Protein AF-A0AAW6HV52-F1 (afdb_monomer_lite)

Secondary structure (DSSP, 8-state):
-PPP----TTSS-PPPPPPP--------------------HHHHHHHHHHHHHHHHHHHHHHHHHHHT---SS--HHHHHHHHHHHHHHHHHHHHHHHHHHHHHHT-

Structure (mmCIF, N/CA/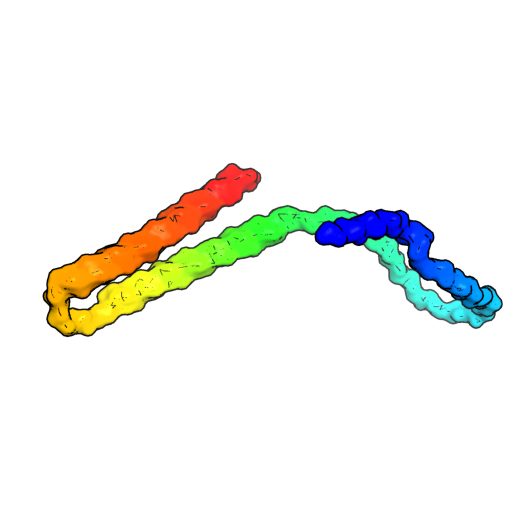C/O backbone):
data_AF-A0AAW6HV52-F1
#
_entry.id   AF-A0AAW6HV52-F1
#
loop_
_atom_site.group_PDB
_atom_site.id
_atom_site.type_symbol
_atom_site.label_atom_id
_atom_site.label_alt_id
_atom_site.label_comp_id
_atom_site.label_asym_id
_atom_site.label_entity_id
_atom_site.label_seq_id
_atom_site.pdbx_PDB_ins_code
_atom_site.Cartn_x
_atom_site.Cartn_y
_atom_site.Cartn_z
_atom_site.occupancy
_atom_site.B_iso_or_equiv
_atom_site.auth_seq_id
_atom_site.auth_comp_id
_atom_site.auth_asym_id
_atom_site.auth_atom_id
_atom_site.pdbx_PDB_model_num
ATOM 1 N N . MET A 1 1 ? -29.893 -37.442 -12.203 1.00 41.59 1 MET A N 1
ATOM 2 C CA . MET A 1 1 ? -30.964 -37.230 -11.202 1.00 41.59 1 MET A CA 1
ATOM 3 C C . MET A 1 1 ? -30.495 -37.832 -9.879 1.00 41.59 1 MET A C 1
ATOM 5 O O . MET A 1 1 ? -30.453 -39.049 -9.768 1.00 41.59 1 MET A O 1
ATOM 9 N N . LEU A 1 2 ? -30.026 -37.015 -8.930 1.00 44.69 2 LEU A N 1
ATOM 10 C CA . LEU A 1 2 ? -29.528 -37.477 -7.624 1.00 44.69 2 LEU A CA 1
ATOM 11 C C . LEU A 1 2 ? -30.683 -37.474 -6.615 1.00 44.69 2 LEU A C 1
ATOM 13 O O . LEU A 1 2 ? -31.327 -36.446 -6.422 1.00 44.69 2 LEU A O 1
ATOM 17 N N . LYS A 1 3 ? -30.972 -38.630 -6.005 1.00 53.34 3 LYS A N 1
ATOM 18 C CA . LYS A 1 3 ? -31.986 -38.757 -4.949 1.00 53.34 3 LYS A CA 1
ATOM 19 C C . LYS A 1 3 ? -31.379 -38.319 -3.616 1.00 53.34 3 LYS A C 1
ATOM 21 O O . LYS A 1 3 ? -30.434 -38.943 -3.143 1.00 53.34 3 LYS A O 1
ATOM 26 N N . PHE A 1 4 ? -31.945 -37.283 -3.006 1.00 54.25 4 PHE A N 1
ATOM 27 C CA . PHE A 1 4 ? -31.648 -36.913 -1.624 1.00 54.25 4 PHE A CA 1
ATOM 28 C C . PHE A 1 4 ? -32.432 -37.825 -0.675 1.00 54.25 4 PHE A C 1
ATOM 30 O O . PHE A 1 4 ? -33.659 -37.873 -0.727 1.00 54.25 4 PHE A O 1
ATOM 37 N N . VAL A 1 5 ? -31.724 -38.551 0.190 1.00 63.50 5 VAL A N 1
ATOM 38 C CA . VAL A 1 5 ? -32.319 -39.280 1.316 1.00 63.50 5 VAL A CA 1
ATOM 39 C C . VAL A 1 5 ? -32.091 -38.438 2.565 1.00 63.50 5 VAL A C 1
ATOM 41 O O . VAL A 1 5 ? -30.960 -38.300 3.023 1.00 63.50 5 VAL A O 1
ATOM 44 N N . ALA A 1 6 ? -33.160 -37.855 3.104 1.00 57.69 6 ALA A N 1
ATOM 45 C CA . ALA A 1 6 ? -33.111 -37.140 4.372 1.00 57.69 6 ALA A CA 1
ATOM 46 C C . ALA A 1 6 ? -33.016 -38.158 5.519 1.00 57.69 6 ALA A C 1
ATOM 48 O O . ALA A 1 6 ? -33.956 -38.918 5.749 1.00 57.69 6 ALA A O 1
ATOM 49 N N . ARG A 1 7 ? -31.888 -38.187 6.236 1.00 57.44 7 ARG A N 1
ATOM 50 C CA . ARG A 1 7 ? -31.766 -38.917 7.505 1.00 57.44 7 ARG A CA 1
ATOM 51 C C . ARG A 1 7 ? -31.925 -37.940 8.661 1.00 57.44 7 ARG A C 1
ATOM 53 O O . ARG A 1 7 ? -31.314 -36.874 8.660 1.00 57.44 7 ARG A O 1
ATOM 60 N N . LYS A 1 8 ? -32.780 -38.294 9.622 1.00 60.50 8 LYS A N 1
ATOM 61 C CA . LYS A 1 8 ? -32.995 -37.500 10.835 1.00 60.50 8 LYS A CA 1
ATOM 62 C C . LYS A 1 8 ? -31.766 -37.634 11.753 1.00 60.50 8 LYS A C 1
ATOM 64 O O . LYS A 1 8 ? -31.197 -38.721 11.814 1.00 60.50 8 LYS A O 1
ATOM 69 N N . PRO A 1 9 ? -31.374 -36.587 12.504 1.00 52.94 9 PRO A N 1
ATOM 70 C CA . PRO A 1 9 ? -30.129 -36.584 13.287 1.00 52.94 9 PRO A CA 1
ATOM 71 C C . PRO A 1 9 ? -30.094 -37.597 14.441 1.00 52.94 9 PRO A C 1
ATOM 73 O O . PRO A 1 9 ? -29.036 -37.841 15.005 1.00 52.94 9 PRO A O 1
ATOM 76 N N . ALA A 1 10 ? -31.245 -38.159 14.820 1.00 57.19 10 ALA A N 1
ATOM 77 C CA . ALA A 1 10 ? -31.403 -38.969 16.027 1.00 57.19 10 ALA A CA 1
ATOM 78 C C . ALA A 1 10 ? -31.243 -40.486 15.803 1.00 57.19 10 ALA A C 1
ATOM 80 O O . ALA A 1 10 ? -31.350 -41.262 16.749 1.00 57.19 10 ALA A O 1
ATOM 81 N N . GLU A 1 11 ? -30.991 -40.933 14.572 1.00 58.09 11 GLU A N 1
ATOM 82 C CA . GLU A 1 11 ? -30.800 -42.352 14.250 1.00 58.09 11 GLU A CA 1
ATOM 83 C C . GLU A 1 11 ? -29.307 -42.679 14.145 1.00 58.09 11 GLU A C 1
ATOM 85 O O . GLU A 1 11 ? -28.761 -42.865 13.058 1.00 58.09 11 GLU A O 1
ATOM 90 N N . GLY A 1 12 ? -28.613 -42.723 15.282 1.00 58.16 12 GLY A N 1
ATOM 91 C CA . GLY A 1 12 ? -27.203 -43.095 15.274 1.00 58.16 12 GLY A CA 1
ATOM 92 C C . GLY A 1 12 ? -26.549 -43.113 16.644 1.00 58.16 12 GLY A C 1
ATOM 93 O O . GLY A 1 12 ? -26.078 -42.088 17.111 1.00 58.16 12 GLY A O 1
ATOM 94 N N . MET A 1 13 ? -26.419 -44.324 17.191 1.00 48.97 13 MET A N 1
ATOM 95 C CA . MET A 1 13 ? -25.552 -44.721 18.313 1.00 48.97 13 MET A CA 1
ATOM 96 C C . MET A 1 13 ? -26.164 -44.621 19.720 1.00 48.97 13 MET A C 1
ATOM 98 O O . MET A 1 13 ? -25.967 -43.679 20.477 1.00 48.97 13 MET A O 1
ATOM 102 N N . SER A 1 14 ? -26.853 -45.704 20.090 1.00 57.72 14 SER A N 1
ATOM 103 C CA . SER A 1 14 ? -27.037 -46.122 21.481 1.00 57.72 14 SER A CA 1
ATOM 104 C C . SER A 1 14 ? -25.677 -46.537 22.059 1.00 57.72 14 SER A C 1
ATOM 106 O O . SER A 1 14 ? -25.053 -47.479 21.567 1.00 57.72 14 SER A O 1
ATOM 108 N N . PHE A 1 15 ? -25.218 -45.847 23.105 1.00 54.88 15 PHE A N 1
ATOM 109 C CA . PHE A 1 15 ? -24.133 -46.342 23.950 1.00 54.88 15 PHE A CA 1
ATOM 110 C C . PHE A 1 15 ? -24.700 -47.359 24.940 1.00 54.88 15 PHE A C 1
ATOM 112 O O . PHE A 1 15 ? -25.669 -47.088 25.650 1.00 54.88 15 PHE A O 1
ATOM 119 N N . LYS A 1 16 ? -24.097 -48.549 24.978 1.00 52.84 16 LYS A N 1
ATOM 120 C CA . LYS A 1 16 ? -24.380 -49.539 26.017 1.00 52.84 16 LYS A CA 1
ATOM 121 C C . LYS A 1 16 ? -23.868 -49.002 27.355 1.00 52.84 16 LYS A C 1
ATOM 123 O O . LYS A 1 16 ? -22.702 -48.637 27.466 1.00 52.84 16 LYS A O 1
ATOM 128 N N . SER A 1 17 ? -24.761 -48.970 28.340 1.00 53.19 17 SER A N 1
ATOM 129 C CA . SER A 1 17 ? -24.465 -48.738 29.755 1.00 53.19 17 SER A CA 1
ATOM 130 C C . SER A 1 17 ? -23.349 -49.681 30.220 1.00 53.19 17 SER A C 1
ATOM 132 O O . SER A 1 17 ? -23.474 -50.900 30.089 1.00 53.19 17 SER A O 1
ATOM 134 N N . LEU A 1 18 ? -22.251 -49.117 30.728 1.00 54.16 18 LEU A N 1
ATOM 135 C CA . LEU A 1 18 ? -21.288 -49.841 31.553 1.00 54.16 18 LEU A CA 1
ATOM 136 C C . LEU A 1 18 ? -21.646 -49.541 33.006 1.00 54.16 18 LEU A C 1
ATOM 138 O O . LEU A 1 18 ? -21.756 -48.379 33.392 1.00 54.16 18 LEU A O 1
ATOM 142 N N . GLY A 1 19 ? -21.955 -50.614 33.727 1.00 39.97 19 GLY A N 1
ATOM 143 C CA . GLY A 1 19 ? -22.644 -50.589 35.006 1.00 39.97 19 GLY A CA 1
ATOM 144 C C . GLY A 1 19 ? -21.823 -50.083 36.185 1.00 39.97 19 GLY A C 1
ATOM 145 O O . GLY A 1 19 ? -20.603 -49.931 36.123 1.00 39.97 19 GLY A O 1
ATOM 146 N N . ASP A 1 20 ? -22.566 -49.874 37.268 1.00 48.00 20 ASP A N 1
ATOM 147 C CA . ASP A 1 20 ? -22.100 -49.580 38.615 1.00 48.00 20 ASP A CA 1
ATOM 148 C C . ASP A 1 20 ? -20.989 -50.532 39.063 1.00 48.00 20 ASP A C 1
ATOM 150 O O . ASP A 1 20 ? -21.219 -51.734 39.211 1.00 48.00 20 ASP A O 1
ATOM 154 N N . GLN A 1 21 ? -19.820 -49.978 39.383 1.00 47.91 21 GLN A N 1
ATOM 155 C CA . GLN A 1 21 ? -18.953 -50.524 40.423 1.00 47.91 21 GLN A CA 1
ATOM 156 C C . GLN A 1 21 ? -18.461 -49.379 41.310 1.00 47.91 21 GLN A C 1
ATOM 158 O O . GLN A 1 21 ? -17.671 -48.522 40.924 1.00 47.91 21 GLN A O 1
ATOM 163 N N . ASN A 1 22 ? -19.062 -49.379 42.492 1.00 43.34 22 ASN A N 1
ATOM 164 C CA . ASN A 1 22 ? -18.778 -48.600 43.679 1.00 43.34 22 ASN A CA 1
ATOM 165 C C . ASN A 1 22 ? -17.323 -48.795 44.162 1.00 43.34 22 ASN A C 1
ATOM 167 O O . ASN A 1 22 ? -16.727 -49.838 43.909 1.00 43.34 22 ASN A O 1
ATOM 171 N N . GLU A 1 23 ? -16.851 -47.829 44.957 1.00 39.59 23 GLU A N 1
ATOM 172 C CA . GLU A 1 23 ? -15.640 -47.848 45.805 1.00 39.59 23 GLU A CA 1
ATOM 173 C C . GLU A 1 23 ? -14.291 -47.472 45.144 1.00 39.59 23 GLU A C 1
ATOM 175 O O . GLU A 1 23 ? -13.594 -48.287 44.553 1.00 39.59 23 GLU A O 1
ATOM 180 N N . VAL A 1 24 ? -13.845 -46.219 45.301 1.00 37.56 24 VAL A N 1
ATOM 181 C CA . VAL A 1 24 ? -12.992 -45.744 46.419 1.00 37.56 24 VAL A CA 1
ATOM 182 C C . VAL A 1 24 ? -12.452 -44.341 46.088 1.00 37.56 24 VAL A C 1
ATOM 184 O O . VAL A 1 24 ? -11.838 -44.087 45.057 1.00 37.56 24 VAL A O 1
ATOM 187 N N . SER A 1 25 ? -12.687 -43.432 47.029 1.00 44.66 25 SER A N 1
ATOM 188 C CA . SER A 1 25 ? -12.232 -42.048 47.133 1.00 44.66 25 SER A CA 1
ATOM 189 C C . SER A 1 25 ? -10.770 -41.766 46.754 1.00 44.66 25 SER A C 1
ATOM 191 O O . SER A 1 25 ? -9.852 -42.280 47.385 1.00 44.66 25 SER A O 1
ATOM 193 N N . ALA A 1 26 ? -10.562 -40.769 45.892 1.00 38.47 26 ALA A N 1
ATOM 194 C CA . ALA A 1 26 ? -9.487 -39.788 46.050 1.00 38.47 26 ALA A CA 1
ATOM 195 C C . ALA A 1 26 ? -9.909 -38.472 45.382 1.00 38.47 26 ALA A C 1
ATOM 197 O O . ALA A 1 26 ? -10.136 -38.393 44.178 1.00 38.47 26 ALA A O 1
ATOM 198 N N . ALA A 1 27 ? -10.082 -37.443 46.203 1.00 47.66 27 ALA A N 1
ATOM 199 C CA . ALA A 1 27 ? -10.522 -36.124 45.794 1.00 47.66 27 ALA A CA 1
ATOM 200 C C . ALA A 1 27 ? -9.552 -35.467 44.795 1.00 47.66 27 ALA A C 1
ATOM 202 O O . ALA A 1 27 ? -8.378 -35.281 45.095 1.00 47.66 27 ALA A O 1
ATOM 203 N N . SER A 1 28 ? -10.078 -34.988 43.670 1.00 40.38 28 SER A N 1
ATOM 204 C CA . SER A 1 28 ? -9.618 -33.730 43.081 1.00 40.38 28 SER A CA 1
ATOM 205 C C . SER A 1 28 ? -10.832 -33.005 42.529 1.00 40.38 28 SER A C 1
ATOM 207 O O . SER A 1 28 ? -11.376 -33.311 41.471 1.00 40.38 28 SER A O 1
ATOM 209 N N . ARG A 1 29 ? -11.321 -32.086 43.351 1.00 47.69 29 ARG A N 1
ATOM 210 C CA . ARG A 1 29 ? -12.481 -31.246 43.102 1.00 47.69 29 ARG A CA 1
ATOM 211 C C . ARG A 1 29 ? -12.048 -30.130 42.149 1.00 47.69 29 ARG A C 1
ATOM 213 O O . ARG A 1 29 ? -11.847 -29.004 42.582 1.00 47.69 29 ARG A O 1
ATOM 220 N N . VAL A 1 30 ? -11.854 -30.446 40.870 1.00 37.91 30 VAL A N 1
ATOM 221 C CA . VAL A 1 30 ? -11.735 -29.415 39.832 1.00 37.91 30 VAL A CA 1
ATOM 222 C C . VAL A 1 30 ? -13.148 -29.125 39.358 1.00 37.91 30 VAL A C 1
ATOM 224 O O . VAL A 1 30 ? -13.734 -29.875 38.583 1.00 37.91 30 VAL A O 1
ATOM 227 N N . SER A 1 31 ? -13.731 -28.071 39.921 1.00 39.03 31 SER A N 1
ATOM 228 C CA . SER A 1 31 ? -14.975 -27.491 39.438 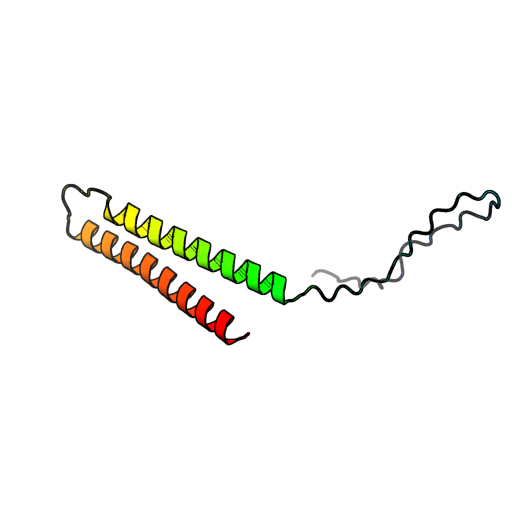1.00 39.03 31 SER A CA 1
ATOM 229 C C . SER A 1 31 ? -14.812 -27.154 37.959 1.00 39.03 31 SER A C 1
ATOM 231 O O . SER A 1 31 ? -14.031 -26.271 37.608 1.00 39.03 31 SER A O 1
ATOM 233 N N . VAL A 1 32 ? -15.548 -27.859 37.104 1.00 44.25 32 VAL A N 1
ATOM 234 C CA . VAL A 1 32 ? -15.826 -27.407 35.744 1.00 44.25 32 VAL A CA 1
ATOM 235 C C . VAL A 1 32 ? -16.756 -26.214 35.908 1.00 44.25 32 VAL A C 1
ATOM 237 O O . VAL A 1 32 ? -17.962 -26.367 36.058 1.00 44.25 32 VAL A O 1
ATOM 240 N N . THR A 1 33 ? -16.183 -25.021 36.024 1.00 39.97 33 THR A N 1
ATOM 241 C CA . THR A 1 33 ? -16.947 -23.803 35.787 1.00 39.97 33 THR A CA 1
ATOM 242 C C . THR A 1 33 ? -17.316 -23.808 34.316 1.00 39.97 33 THR A C 1
ATOM 244 O O . THR A 1 33 ? -16.426 -23.821 33.463 1.00 39.97 33 THR A O 1
ATOM 247 N N . ASP A 1 34 ? -18.620 -23.811 34.053 1.00 49.78 34 ASP A N 1
ATOM 248 C CA . ASP A 1 34 ? -19.231 -23.453 32.781 1.00 49.78 34 ASP A CA 1
ATOM 249 C C . ASP A 1 34 ? -18.750 -22.052 32.403 1.00 49.78 34 ASP A C 1
ATOM 251 O O . ASP A 1 34 ? -19.360 -21.034 32.725 1.00 49.78 34 ASP A O 1
ATOM 255 N N . GLN A 1 35 ? -17.574 -21.982 31.788 1.00 47.66 35 GLN A N 1
ATOM 256 C CA . GLN A 1 35 ? -17.080 -20.747 31.232 1.00 47.66 35 GLN A CA 1
ATOM 257 C C . GLN A 1 35 ? -17.740 -20.630 29.867 1.00 47.66 35 GLN A C 1
ATOM 259 O O . GLN A 1 35 ? -17.187 -21.016 28.838 1.00 47.66 35 GLN A O 1
ATOM 264 N N . GLU A 1 36 ? -18.960 -20.096 29.887 1.00 51.78 36 GLU A N 1
ATOM 265 C CA . GLU A 1 36 ? -19.508 -19.323 28.784 1.00 51.78 36 GLU A CA 1
ATOM 266 C C . GLU A 1 36 ? -18.548 -18.149 28.572 1.00 51.78 36 GLU A C 1
ATOM 268 O O . GLU A 1 36 ? -18.706 -17.039 29.077 1.00 51.78 36 GLU A O 1
ATOM 273 N N . GLY A 1 37 ? -17.427 -18.464 27.925 1.00 50.03 37 GLY A N 1
ATOM 274 C CA . GLY A 1 37 ? -16.449 -17.507 27.483 1.00 50.03 37 GLY A CA 1
ATOM 275 C C . GLY A 1 37 ? -17.130 -16.718 26.393 1.00 50.03 37 GLY A C 1
ATOM 276 O O . GLY A 1 37 ? -17.078 -17.101 25.227 1.00 50.03 37 GLY A O 1
ATOM 277 N N . ALA A 1 38 ? -17.766 -15.615 26.778 1.00 51.19 38 ALA A N 1
ATOM 278 C CA . ALA A 1 38 ? -17.837 -14.454 25.922 1.00 51.19 38 ALA A CA 1
ATOM 279 C C . ALA A 1 38 ? -16.394 -14.191 25.482 1.00 51.19 38 ALA A C 1
ATOM 281 O O . ALA A 1 38 ? -15.594 -13.626 26.222 1.00 51.19 38 ALA A O 1
ATOM 282 N N . SER A 1 39 ? -16.013 -14.743 24.330 1.00 54.44 39 SER A N 1
ATOM 283 C CA . SER A 1 39 ? -14.721 -14.485 23.728 1.00 54.44 39 SER A CA 1
ATOM 284 C C . SER A 1 39 ? -14.678 -12.980 23.540 1.00 54.44 39 SER A C 1
ATOM 286 O O . SER A 1 39 ? -15.456 -12.459 22.738 1.00 54.44 39 SER A O 1
ATOM 288 N N . ASP A 1 40 ? -13.859 -12.289 24.333 1.00 57.78 40 ASP A N 1
ATOM 289 C CA . ASP A 1 40 ? -13.730 -10.840 24.290 1.00 57.78 40 ASP A CA 1
ATOM 290 C C . ASP A 1 40 ? -13.498 -10.428 22.836 1.00 57.78 40 ASP A C 1
ATOM 292 O O . ASP A 1 40 ? -12.396 -10.591 22.304 1.00 57.78 40 ASP A O 1
ATOM 296 N N . ALA A 1 41 ? -14.528 -9.897 22.172 1.00 55.06 41 ALA A N 1
ATOM 297 C CA . ALA A 1 41 ? -14.443 -9.411 20.794 1.00 55.06 41 ALA A CA 1
ATOM 298 C C . ALA A 1 41 ? -13.329 -8.353 20.647 1.00 55.06 41 ALA A C 1
ATOM 300 O O . ALA A 1 41 ? -12.732 -8.198 19.582 1.00 55.06 41 ALA A O 1
ATOM 301 N N . SER A 1 42 ? -12.984 -7.700 21.764 1.00 59.84 42 SER A N 1
ATOM 302 C CA . SER A 1 42 ? -11.817 -6.835 21.943 1.00 59.84 42 SER A CA 1
ATOM 303 C C . SER A 1 42 ? -10.497 -7.491 21.507 1.00 59.84 42 SER A C 1
ATOM 305 O O . SER A 1 42 ? -9.674 -6.836 20.865 1.00 59.84 42 SER A O 1
ATOM 307 N N . SER A 1 43 ? -10.304 -8.787 21.787 1.00 70.62 43 SER A N 1
ATOM 308 C CA . SER A 1 43 ? -9.087 -9.517 21.411 1.00 70.62 43 SER A CA 1
ATOM 309 C C . SER A 1 43 ? -8.986 -9.717 19.894 1.00 70.62 43 SER A C 1
ATOM 311 O O . SER A 1 43 ? -7.946 -9.433 19.304 1.00 70.62 43 SER A O 1
ATOM 313 N N . GLY A 1 44 ? -10.086 -10.104 19.239 1.00 82.50 44 GLY A N 1
ATOM 314 C CA . GLY A 1 44 ? -10.135 -10.345 17.793 1.00 82.50 44 GLY A CA 1
ATOM 315 C C . GLY A 1 44 ? -9.907 -9.083 16.957 1.00 82.50 44 GLY A C 1
ATOM 316 O O . GLY A 1 44 ? -9.150 -9.113 15.986 1.00 82.50 44 GLY A O 1
ATOM 317 N N . VAL A 1 45 ? -10.494 -7.953 17.365 1.00 88.56 45 VAL A N 1
ATOM 318 C CA . VAL A 1 45 ? -10.292 -6.658 16.690 1.00 88.56 45 VAL A CA 1
ATOM 319 C C . VAL A 1 45 ? -8.844 -6.182 16.829 1.00 88.56 45 VAL A C 1
ATOM 321 O O . VAL A 1 45 ? -8.268 -5.686 15.861 1.00 88.56 45 VAL A O 1
ATOM 324 N N . GLY A 1 46 ? -8.225 -6.379 17.999 1.00 89.94 46 GLY A N 1
ATOM 325 C CA . GLY A 1 46 ? -6.809 -6.065 18.209 1.00 89.94 46 GLY A CA 1
ATOM 326 C C . GLY A 1 46 ? -5.885 -6.850 17.273 1.00 89.94 46 GLY A C 1
ATOM 327 O O . GLY A 1 46 ? -5.008 -6.261 16.640 1.00 89.94 46 GLY A O 1
ATOM 328 N N . PHE A 1 47 ? -6.118 -8.159 17.119 1.00 92.94 47 PHE A N 1
ATOM 329 C CA . PHE A 1 47 ? -5.353 -8.989 16.181 1.00 92.94 47 PHE A CA 1
ATOM 330 C C . PHE A 1 47 ? -5.551 -8.573 14.719 1.00 92.94 47 PHE A C 1
ATOM 332 O O . PHE A 1 47 ? -4.582 -8.549 13.960 1.00 92.94 47 PHE A O 1
ATOM 339 N N . LEU A 1 48 ? -6.776 -8.208 14.326 1.00 93.06 48 LEU A N 1
ATOM 340 C CA . LEU A 1 48 ? -7.062 -7.721 12.975 1.00 93.06 48 LEU A CA 1
ATOM 341 C C . LEU A 1 48 ? -6.310 -6.417 12.670 1.00 93.06 48 LEU A C 1
ATOM 343 O O . LEU A 1 48 ? -5.659 -6.322 11.630 1.00 93.06 48 LEU A O 1
ATOM 347 N N . ILE A 1 49 ? -6.359 -5.443 13.585 1.00 95.00 49 ILE A N 1
ATOM 348 C CA . ILE A 1 49 ? -5.636 -4.166 13.464 1.00 95.00 49 ILE A CA 1
ATOM 349 C C . ILE A 1 49 ? -4.135 -4.413 13.291 1.00 95.00 49 ILE A C 1
ATOM 351 O O . ILE A 1 49 ? -3.544 -3.917 12.333 1.00 95.00 49 ILE A O 1
ATOM 355 N N . ALA A 1 50 ? -3.536 -5.230 14.162 1.00 95.19 50 ALA A N 1
ATOM 356 C CA . ALA A 1 50 ? -2.111 -5.546 14.093 1.00 95.19 50 ALA A CA 1
ATOM 357 C C . ALA A 1 50 ? -1.732 -6.247 12.775 1.00 95.19 50 ALA A C 1
ATOM 359 O O . ALA A 1 50 ? -0.676 -5.976 12.201 1.00 95.19 50 ALA A O 1
ATOM 360 N N . GLY A 1 51 ? -2.602 -7.126 12.267 1.00 97.19 51 GLY A N 1
ATOM 361 C CA . GLY A 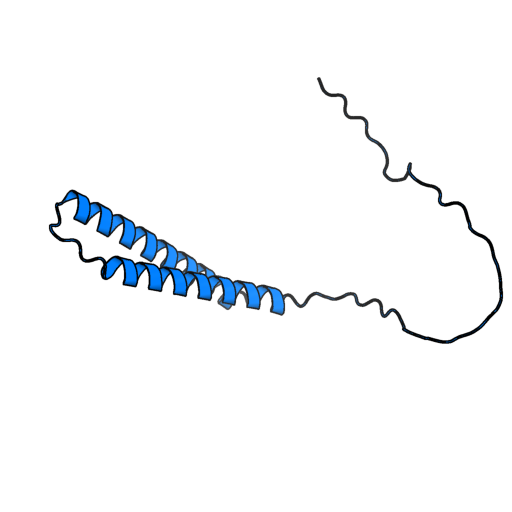1 51 ? -2.424 -7.771 10.967 1.00 97.19 51 GLY A CA 1
ATOM 362 C C . GLY A 1 51 ? -2.412 -6.770 9.809 1.00 97.19 51 GLY A C 1
ATOM 363 O O . GLY A 1 51 ? -1.513 -6.822 8.971 1.00 97.19 51 GLY A O 1
ATOM 364 N N . ILE A 1 52 ? -3.367 -5.835 9.782 1.00 97.62 52 ILE A N 1
ATOM 365 C CA . ILE A 1 52 ? -3.449 -4.787 8.752 1.00 97.62 52 ILE A CA 1
ATOM 366 C C . ILE A 1 52 ? -2.219 -3.872 8.804 1.00 97.62 52 ILE A C 1
ATOM 368 O O . ILE A 1 52 ? -1.606 -3.613 7.770 1.00 97.62 52 ILE A O 1
ATOM 372 N N . GLU A 1 53 ? -1.825 -3.421 9.997 1.00 97.56 53 GLU A N 1
ATOM 373 C CA . GLU A 1 53 ? -0.654 -2.553 10.189 1.00 97.56 53 GLU A CA 1
ATOM 374 C C . GLU A 1 53 ? 0.642 -3.237 9.729 1.00 97.56 53 GLU A C 1
ATOM 376 O O . GLU A 1 53 ? 1.486 -2.603 9.091 1.00 97.56 53 GLU A O 1
ATOM 381 N N . LYS A 1 54 ? 0.778 -4.549 9.966 1.00 98.25 54 LYS A N 1
ATOM 382 C CA . LYS A 1 54 ? 1.907 -5.331 9.451 1.00 98.25 54 LYS A CA 1
ATOM 383 C C . LYS A 1 54 ? 1.938 -5.356 7.921 1.00 98.25 54 LYS A C 1
ATOM 385 O O . LYS A 1 54 ? 2.978 -5.063 7.339 1.00 98.25 54 LYS A O 1
ATOM 390 N N . VAL A 1 55 ? 0.812 -5.667 7.271 1.00 98.25 55 VAL A N 1
ATOM 391 C CA . VAL A 1 55 ? 0.732 -5.703 5.797 1.00 98.25 55 VAL A CA 1
ATOM 392 C C . VAL A 1 55 ? 1.048 -4.331 5.197 1.00 98.25 55 VAL A C 1
ATOM 394 O O . VAL A 1 55 ? 1.764 -4.251 4.201 1.00 98.25 55 VAL A O 1
ATOM 397 N N . LEU A 1 56 ? 0.575 -3.247 5.819 1.00 98.38 56 LEU A N 1
ATOM 398 C CA . LEU A 1 56 ? 0.903 -1.884 5.401 1.00 98.38 56 LEU A CA 1
ATOM 399 C C . LEU A 1 56 ? 2.419 -1.624 5.464 1.00 98.38 56 LEU A C 1
ATOM 401 O O . LEU A 1 56 ? 3.003 -1.105 4.513 1.00 98.38 56 LEU A O 1
ATOM 405 N N . GLY A 1 57 ? 3.076 -2.036 6.553 1.00 98.00 57 GLY A N 1
ATOM 406 C CA . GLY A 1 57 ? 4.532 -1.944 6.692 1.00 98.00 57 GLY A CA 1
ATOM 407 C C . GLY A 1 57 ? 5.294 -2.749 5.632 1.00 98.00 57 GLY A C 1
ATOM 408 O O . GLY A 1 57 ? 6.282 -2.257 5.071 1.00 98.00 57 GLY A O 1
ATOM 409 N N . ASP A 1 58 ? 4.815 -3.952 5.313 1.00 98.25 58 ASP A N 1
ATOM 410 C CA . ASP A 1 58 ? 5.397 -4.810 4.276 1.00 98.25 58 ASP A CA 1
ATOM 411 C C . ASP A 1 58 ? 5.249 -4.178 2.877 1.00 98.25 58 ASP A C 1
ATOM 413 O O . ASP A 1 58 ? 6.209 -4.167 2.103 1.00 98.25 58 ASP A O 1
ATOM 417 N N . LEU A 1 59 ? 4.097 -3.568 2.566 1.00 97.94 59 LEU A N 1
ATOM 418 C CA . LEU A 1 59 ? 3.864 -2.849 1.304 1.00 97.94 59 LEU A CA 1
ATOM 419 C C . LEU A 1 59 ? 4.762 -1.615 1.157 1.00 97.94 59 LEU A C 1
ATOM 421 O O . LEU A 1 59 ? 5.378 -1.426 0.108 1.00 97.94 59 LEU A O 1
ATOM 425 N N . ILE A 1 60 ? 4.899 -0.804 2.211 1.00 96.69 60 ILE A N 1
ATOM 426 C CA . ILE A 1 60 ? 5.801 0.361 2.215 1.00 96.69 60 ILE A CA 1
ATOM 427 C C . ILE A 1 60 ? 7.251 -0.088 1.993 1.00 96.69 60 ILE A C 1
ATOM 429 O O . ILE A 1 60 ? 8.010 0.548 1.257 1.00 96.69 60 ILE A O 1
ATOM 433 N N . SER A 1 61 ? 7.648 -1.202 2.608 1.00 96.88 61 SER A N 1
ATOM 434 C CA . SER A 1 61 ? 8.982 -1.777 2.424 1.00 96.88 61 SER A CA 1
ATOM 435 C C . SER A 1 61 ? 9.183 -2.281 0.994 1.00 96.88 61 SER A C 1
ATOM 437 O O . SER A 1 61 ? 10.222 -2.011 0.390 1.00 96.88 61 SER A O 1
ATOM 439 N N . ALA A 1 62 ? 8.179 -2.945 0.415 1.00 95.19 62 ALA A N 1
ATOM 440 C CA . ALA A 1 62 ? 8.195 -3.370 -0.980 1.00 95.19 62 ALA A CA 1
ATOM 441 C C . ALA A 1 62 ? 8.319 -2.178 -1.940 1.00 95.19 62 ALA A C 1
ATOM 443 O O . ALA A 1 62 ? 9.130 -2.239 -2.860 1.00 95.19 62 ALA A O 1
ATOM 444 N N . GLN A 1 63 ? 7.603 -1.075 -1.693 1.00 94.19 63 GLN A N 1
ATOM 445 C CA . GLN A 1 63 ? 7.724 0.155 -2.480 1.00 94.19 63 GLN A CA 1
ATOM 446 C C . GLN A 1 63 ? 9.146 0.721 -2.430 1.00 94.19 63 GLN A C 1
ATOM 448 O O . GLN A 1 63 ? 9.738 0.989 -3.471 1.00 94.19 63 GLN A O 1
ATOM 453 N N . ARG A 1 64 ? 9.725 0.855 -1.230 1.00 93.38 64 ARG A N 1
ATOM 454 C CA . ARG A 1 64 ? 11.096 1.366 -1.061 1.00 93.38 64 ARG A CA 1
ATOM 455 C C . ARG A 1 64 ? 12.118 0.485 -1.769 1.00 93.38 64 ARG A C 1
ATOM 457 O O . ARG A 1 64 ? 13.004 1.001 -2.441 1.00 93.38 64 ARG A O 1
ATOM 464 N N . ASN A 1 65 ? 11.983 -0.832 -1.640 1.00 92.94 65 ASN A N 1
ATOM 465 C CA . ASN A 1 65 ? 12.852 -1.787 -2.324 1.00 92.94 65 ASN A CA 1
ATOM 466 C C . ASN A 1 65 ? 12.684 -1.716 -3.843 1.00 92.94 65 ASN A C 1
ATOM 468 O O . ASN A 1 65 ? 13.658 -1.829 -4.576 1.00 92.94 65 ASN A O 1
ATOM 472 N N . PHE A 1 66 ? 11.460 -1.509 -4.323 1.00 91.12 66 PHE A N 1
ATOM 473 C CA . PHE A 1 66 ? 11.188 -1.324 -5.741 1.00 91.12 66 PHE A CA 1
ATOM 474 C C . PHE A 1 66 ? 11.793 -0.018 -6.271 1.00 91.12 66 PHE A C 1
ATOM 476 O O . PHE A 1 66 ? 12.331 0.009 -7.376 1.00 91.12 66 PHE A O 1
ATOM 483 N N . ASP A 1 67 ? 11.775 1.050 -5.472 1.00 87.00 67 ASP A N 1
ATOM 484 C CA . ASP A 1 67 ? 12.344 2.341 -5.852 1.00 87.00 67 ASP A CA 1
ATOM 485 C C . ASP A 1 67 ? 13.871 2.351 -5.918 1.00 87.00 67 ASP A C 1
ATOM 487 O O . ASP A 1 67 ? 14.439 3.113 -6.707 1.00 87.00 67 ASP A O 1
ATOM 491 N N . THR A 1 68 ? 14.530 1.493 -5.134 1.00 88.62 68 THR A N 1
ATOM 492 C CA . THR A 1 68 ? 15.988 1.316 -5.151 1.00 88.62 68 THR A CA 1
ATOM 493 C C . THR A 1 68 ? 16.472 0.359 -6.234 1.00 88.62 68 THR A C 1
ATOM 495 O O . THR A 1 68 ? 17.685 0.258 -6.441 1.00 88.62 68 THR A O 1
ATOM 498 N N . LEU A 1 69 ? 15.570 -0.314 -6.962 1.00 85.44 69 LEU A N 1
ATOM 499 C CA . LEU A 1 69 ? 15.956 -1.089 -8.135 1.00 85.44 69 LEU A CA 1
ATOM 500 C C . LEU A 1 69 ? 16.593 -0.140 -9.157 1.00 85.44 69 LEU A C 1
ATOM 502 O O . LEU A 1 69 ? 15.941 0.705 -9.772 1.00 85.44 69 LEU A O 1
ATOM 506 N N . GLY A 1 70 ? 17.913 -0.261 -9.302 1.00 69.62 70 GLY A N 1
ATOM 507 C CA . GLY A 1 70 ? 18.706 0.502 -10.254 1.00 69.62 70 GLY A CA 1
ATOM 508 C C . GLY A 1 70 ? 18.415 0.038 -11.674 1.00 69.62 70 GLY A C 1
ATOM 509 O O . GLY A 1 70 ? 19.151 -0.777 -12.225 1.00 69.62 70 GLY A O 1
ATOM 510 N N . PHE A 1 71 ? 17.341 0.549 -12.269 1.00 69.38 71 PHE A N 1
ATOM 511 C CA . PHE A 1 71 ? 17.029 0.309 -13.671 1.00 69.38 71 PHE A CA 1
ATOM 512 C C . PHE A 1 71 ? 18.027 1.086 -14.540 1.00 69.38 71 PHE A C 1
ATOM 514 O O . PHE A 1 71 ? 17.901 2.296 -14.733 1.00 69.38 71 PHE A O 1
ATOM 521 N N . ARG A 1 72 ? 19.067 0.398 -15.029 1.00 62.41 72 ARG A N 1
ATOM 522 C CA . ARG A 1 72 ? 19.916 0.920 -16.107 1.00 62.41 72 ARG A CA 1
ATOM 523 C C . ARG A 1 72 ? 19.088 0.920 -17.389 1.00 62.41 72 ARG A C 1
ATOM 525 O O . ARG A 1 72 ? 18.571 -0.122 -17.765 1.00 62.41 72 ARG A O 1
ATOM 532 N N . GLU A 1 73 ? 18.990 2.093 -18.013 1.00 62.56 73 GLU A N 1
ATOM 533 C CA . GLU A 1 73 ? 18.343 2.337 -19.313 1.00 62.56 73 GLU A CA 1
ATOM 534 C C . GLU A 1 73 ? 16.818 2.115 -19.317 1.00 62.56 73 GLU A C 1
ATOM 536 O O . GLU A 1 73 ? 16.300 1.065 -19.676 1.00 62.56 73 GLU A O 1
ATOM 541 N N . CYS A 1 74 ? 16.077 3.159 -18.924 1.00 63.72 74 CYS A N 1
ATOM 542 C CA . CYS A 1 74 ? 14.620 3.207 -19.046 1.00 63.72 74 CYS A CA 1
ATOM 543 C C . CYS A 1 74 ? 14.185 3.435 -20.497 1.00 63.72 74 CYS A C 1
ATOM 545 O O . CYS A 1 74 ? 14.245 4.562 -20.987 1.00 63.72 74 CYS A O 1
ATOM 547 N N . ASP A 1 75 ? 13.663 2.398 -21.153 1.00 79.50 75 ASP A N 1
ATOM 548 C CA . ASP A 1 75 ? 12.723 2.620 -22.249 1.00 79.50 75 ASP A CA 1
ATOM 549 C C . ASP A 1 75 ? 11.366 3.127 -21.701 1.00 79.50 75 ASP A C 1
ATOM 551 O O . ASP A 1 75 ? 11.044 3.001 -20.511 1.00 79.50 75 ASP A O 1
ATOM 555 N N . ILE A 1 76 ? 10.562 3.749 -22.570 1.00 82.94 76 ILE A N 1
ATOM 556 C CA . ILE A 1 76 ? 9.250 4.317 -22.205 1.00 82.94 76 ILE A CA 1
ATOM 557 C C . ILE A 1 76 ? 8.308 3.231 -21.650 1.00 82.94 76 ILE A C 1
ATOM 559 O O . ILE A 1 76 ? 7.506 3.497 -20.752 1.00 82.94 76 ILE A O 1
ATOM 563 N N . GLY A 1 77 ? 8.419 1.993 -22.140 1.00 86.00 77 GLY A N 1
ATOM 564 C CA . GLY A 1 77 ? 7.605 0.868 -21.683 1.00 86.00 77 GLY A CA 1
ATOM 565 C C . GLY A 1 77 ? 7.910 0.469 -20.239 1.00 86.00 77 GLY A C 1
ATOM 566 O O . GLY A 1 77 ? 6.992 0.242 -19.447 1.00 86.00 77 GLY A O 1
ATOM 567 N N . MET A 1 78 ? 9.186 0.443 -19.863 1.00 84.81 78 MET A N 1
ATOM 568 C CA . MET A 1 78 ? 9.648 0.159 -18.512 1.00 84.81 78 MET A CA 1
ATOM 569 C C . MET A 1 78 ? 9.246 1.278 -17.550 1.00 84.81 78 MET A C 1
ATOM 571 O O . MET A 1 78 ? 8.832 0.984 -16.429 1.00 84.81 78 MET A O 1
ATOM 575 N N . PHE A 1 79 ? 9.265 2.541 -17.993 1.00 85.31 79 PHE A N 1
ATOM 576 C CA . PHE A 1 79 ? 8.734 3.655 -17.203 1.00 85.31 79 PHE A CA 1
ATOM 577 C C . PHE A 1 79 ? 7.239 3.484 -16.899 1.00 85.31 79 PHE A C 1
ATOM 579 O O . PHE A 1 79 ? 6.834 3.595 -15.740 1.00 85.31 79 PHE A O 1
ATOM 586 N N . HIS A 1 80 ? 6.421 3.166 -17.910 1.00 89.62 80 HIS A N 1
ATOM 587 C CA . HIS A 1 80 ? 4.993 2.916 -17.703 1.00 89.62 80 HIS A CA 1
ATOM 588 C C . HIS A 1 80 ? 4.757 1.746 -16.753 1.00 89.62 80 HIS A C 1
ATOM 590 O O . HIS A 1 80 ? 4.024 1.896 -15.782 1.00 89.62 80 HIS A O 1
ATOM 596 N N . ARG A 1 81 ? 5.450 0.622 -16.958 1.00 89.31 81 ARG A N 1
ATOM 597 C CA . ARG A 1 81 ? 5.313 -0.547 -16.085 1.00 89.31 81 ARG A CA 1
ATOM 598 C C . ARG A 1 81 ? 5.720 -0.243 -14.644 1.00 89.31 81 ARG A C 1
ATOM 600 O O . ARG A 1 81 ? 5.050 -0.691 -13.719 1.00 89.31 81 ARG A O 1
ATOM 607 N N . ARG A 1 82 ? 6.788 0.536 -14.444 1.00 89.69 82 ARG A N 1
ATOM 608 C CA . ARG A 1 82 ? 7.213 0.978 -13.111 1.00 89.69 82 ARG A CA 1
ATOM 609 C C . ARG A 1 82 ? 6.128 1.809 -12.443 1.00 89.69 82 ARG A C 1
ATOM 611 O O . ARG A 1 82 ? 5.753 1.515 -11.314 1.00 89.69 82 ARG A O 1
ATOM 618 N N . ARG A 1 83 ? 5.610 2.812 -13.154 1.00 91.12 83 ARG A N 1
ATOM 619 C CA . ARG A 1 83 ? 4.516 3.653 -12.666 1.00 91.12 83 ARG A CA 1
ATOM 620 C C . ARG A 1 83 ? 3.305 2.805 -12.286 1.00 91.12 83 ARG A C 1
ATOM 622 O O . ARG A 1 83 ? 2.765 3.005 -11.208 1.00 91.12 83 ARG A O 1
ATOM 629 N N . ASP A 1 84 ? 2.907 1.864 -13.135 1.00 94.38 84 ASP A N 1
ATOM 630 C CA . ASP A 1 84 ? 1.729 1.032 -12.894 1.00 94.38 84 ASP A CA 1
ATOM 631 C C . ASP A 1 84 ? 1.916 0.154 -11.638 1.00 94.38 84 ASP A C 1
ATOM 633 O O . ASP A 1 84 ? 1.017 0.083 -10.804 1.00 94.38 84 ASP A O 1
ATOM 637 N N . ILE A 1 85 ? 3.109 -0.421 -11.424 1.00 94.00 85 ILE A N 1
ATOM 638 C CA . ILE A 1 85 ? 3.441 -1.151 -10.184 1.00 94.00 85 ILE A CA 1
ATOM 639 C C . ILE A 1 85 ? 3.372 -0.226 -8.962 1.00 94.00 85 ILE A C 1
ATOM 641 O O . ILE A 1 85 ? 2.756 -0.582 -7.958 1.00 94.00 85 ILE A O 1
ATOM 645 N N . THR A 1 86 ? 3.980 0.962 -9.035 1.00 94.00 86 THR A N 1
ATOM 646 C CA . THR A 1 86 ? 3.944 1.942 -7.940 1.00 94.00 86 THR A CA 1
ATOM 647 C C . THR A 1 86 ? 2.510 2.344 -7.599 1.00 94.00 86 THR A C 1
ATOM 649 O O . THR A 1 86 ? 2.163 2.384 -6.422 1.00 94.00 86 THR A O 1
ATOM 652 N N . VAL A 1 87 ? 1.668 2.595 -8.606 1.00 96.56 87 VAL A N 1
ATOM 653 C CA . VAL A 1 87 ? 0.246 2.920 -8.417 1.00 96.56 87 VAL A CA 1
ATOM 654 C C . VAL A 1 87 ? -0.472 1.781 -7.699 1.00 96.56 87 VAL A C 1
ATOM 656 O O . VAL A 1 87 ? -1.112 2.030 -6.685 1.00 96.56 87 VAL A O 1
ATOM 659 N N . CYS A 1 88 ? -0.294 0.527 -8.131 1.00 97.88 88 CYS A N 1
ATOM 660 C CA . CYS A 1 88 ? -0.923 -0.615 -7.463 1.00 97.88 88 CYS A CA 1
ATOM 661 C C . CYS A 1 88 ? -0.521 -0.748 -5.985 1.00 97.88 88 CYS A C 1
ATOM 663 O O . CYS A 1 88 ? -1.364 -1.079 -5.152 1.00 97.88 88 CYS A O 1
ATOM 665 N 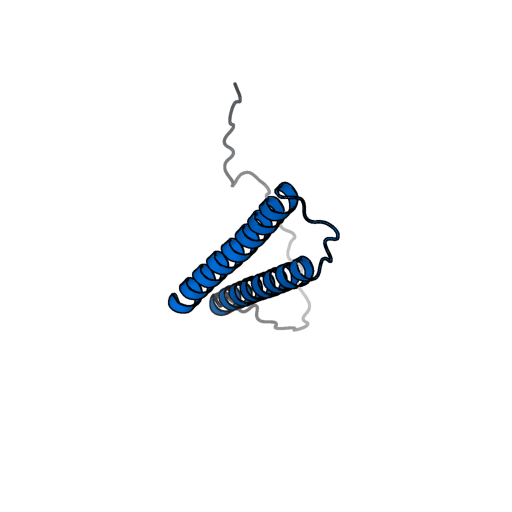N . ILE A 1 89 ? 0.750 -0.500 -5.647 1.00 96.81 89 ILE A N 1
ATOM 666 C CA . ILE A 1 89 ? 1.210 -0.551 -4.251 1.00 96.81 89 ILE A CA 1
ATOM 667 C C . ILE A 1 89 ? 0.568 0.575 -3.433 1.00 96.81 89 ILE A C 1
ATOM 669 O O . ILE A 1 89 ? 0.060 0.322 -2.341 1.00 96.81 89 ILE A O 1
ATOM 673 N N . LEU A 1 90 ? 0.554 1.800 -3.962 1.00 96.38 90 LEU A N 1
ATOM 674 C CA . LEU A 1 90 ? -0.038 2.953 -3.281 1.00 96.38 90 LEU A CA 1
ATOM 675 C C . LEU A 1 90 ? -1.551 2.795 -3.083 1.00 96.38 90 LEU A C 1
ATOM 677 O O . LEU A 1 90 ? -2.048 3.084 -1.997 1.00 96.38 90 LEU A O 1
ATOM 681 N N . ASP A 1 91 ? -2.265 2.276 -4.081 1.00 98.19 91 ASP A N 1
ATOM 682 C CA . ASP A 1 91 ? -3.699 1.989 -3.981 1.00 98.19 91 ASP A CA 1
ATOM 683 C C . ASP A 1 91 ? -3.982 0.937 -2.899 1.00 98.19 91 ASP A C 1
ATOM 685 O O . ASP A 1 91 ? -4.914 1.083 -2.105 1.00 98.19 91 ASP A O 1
ATOM 689 N N . ALA A 1 92 ? -3.161 -0.117 -2.821 1.00 98.31 92 ALA A N 1
ATOM 690 C CA . ALA A 1 92 ? -3.275 -1.120 -1.76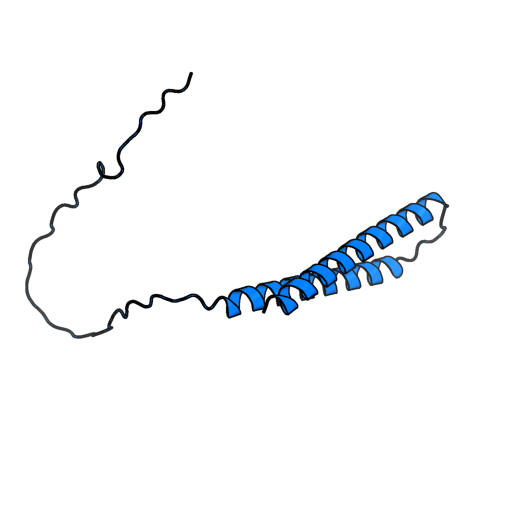6 1.00 98.31 92 ALA A CA 1
ATOM 691 C C . ALA A 1 92 ? -3.052 -0.507 -0.373 1.00 98.31 92 ALA A C 1
ATOM 693 O O . ALA A 1 92 ? -3.844 -0.766 0.535 1.00 98.31 92 ALA A O 1
ATOM 694 N N . CYS A 1 93 ? -2.033 0.345 -0.215 1.00 98.12 93 CYS A N 1
ATOM 695 C CA . CYS A 1 93 ? -1.799 1.081 1.028 1.00 98.12 93 CYS A CA 1
ATOM 696 C C . CYS A 1 93 ? -3.008 1.946 1.405 1.00 98.12 93 CYS A C 1
ATOM 698 O O . CYS A 1 93 ? -3.523 1.814 2.513 1.00 98.12 93 CYS A O 1
ATOM 700 N N . GLY A 1 94 ? -3.515 2.763 0.477 1.00 97.94 94 GLY A N 1
ATOM 701 C CA . GLY A 1 94 ? -4.656 3.646 0.729 1.00 97.94 94 GLY A CA 1
ATOM 702 C C . GLY A 1 94 ? -5.925 2.885 1.129 1.00 97.94 94 GLY A C 1
ATOM 703 O O . GLY A 1 94 ? -6.626 3.284 2.059 1.00 97.94 94 GLY A O 1
ATOM 704 N N . ASN A 1 95 ? -6.194 1.741 0.494 1.00 98.19 95 ASN A N 1
ATOM 705 C CA . ASN A 1 95 ? -7.329 0.888 0.853 1.00 98.19 95 ASN A CA 1
ATOM 706 C C . ASN A 1 95 ? -7.194 0.291 2.263 1.00 98.19 95 ASN A C 1
ATOM 708 O O . ASN A 1 95 ? -8.177 0.235 3.005 1.00 98.19 95 ASN A O 1
ATOM 712 N N . LEU A 1 96 ? -5.991 -0.141 2.651 1.00 98.25 96 LEU A N 1
ATOM 713 C CA . LEU A 1 96 ? -5.738 -0.672 3.992 1.00 98.25 96 LEU A CA 1
ATOM 714 C C . LEU A 1 96 ? -5.805 0.418 5.065 1.00 98.25 96 LEU A C 1
ATOM 716 O O . LEU A 1 96 ? -6.372 0.179 6.128 1.00 98.25 96 LEU A O 1
ATOM 720 N N . GLU A 1 97 ? -5.292 1.616 4.789 1.00 97.75 97 GLU A N 1
ATOM 721 C CA . GLU A 1 97 ? -5.418 2.773 5.681 1.00 97.75 97 GLU A CA 1
ATOM 722 C C . GLU A 1 97 ? -6.884 3.170 5.881 1.00 97.75 97 GLU A C 1
ATOM 724 O O . GLU A 1 97 ? -7.324 3.390 7.013 1.00 97.75 97 GLU A O 1
ATOM 729 N N . PHE A 1 98 ? -7.666 3.198 4.798 1.00 97.44 98 PHE A N 1
ATOM 730 C CA . PHE A 1 98 ? -9.102 3.452 4.862 1.00 97.44 98 PHE A CA 1
ATOM 731 C C . PHE A 1 98 ? -9.830 2.384 5.689 1.00 97.44 98 PHE A C 1
ATOM 733 O O . PHE A 1 98 ? -10.636 2.714 6.561 1.00 97.44 98 PHE A O 1
ATOM 740 N N . LEU A 1 99 ? -9.527 1.102 5.469 1.00 96.38 99 LEU A N 1
ATOM 741 C CA . LEU A 1 99 ? -10.083 0.005 6.262 1.00 96.38 99 LEU A CA 1
ATOM 742 C C . LEU A 1 99 ? -9.728 0.150 7.749 1.00 96.38 99 LEU A C 1
ATOM 744 O O . LEU A 1 99 ? -10.605 0.049 8.606 1.00 96.38 99 LEU A O 1
ATOM 748 N N . LEU A 1 100 ? -8.459 0.430 8.054 1.00 96.38 100 LEU A N 1
ATOM 749 C CA . LEU A 1 100 ? -7.963 0.604 9.416 1.00 96.38 100 LEU A CA 1
ATOM 750 C C . LEU A 1 100 ? -8.676 1.751 10.136 1.00 96.38 100 LEU A C 1
ATOM 752 O O . LEU A 1 100 ? -9.051 1.606 11.300 1.00 96.38 100 LEU A O 1
ATOM 756 N N . LYS A 1 101 ? -8.890 2.872 9.439 1.00 96.25 101 LYS A N 1
ATOM 757 C CA . LYS A 1 101 ? -9.651 4.012 9.951 1.00 96.25 101 LYS A CA 1
ATOM 758 C C . LYS A 1 101 ? -11.079 3.602 10.320 1.00 96.25 101 LYS A C 1
ATOM 760 O O . LYS A 1 101 ? -11.484 3.819 11.456 1.00 96.25 101 LYS A O 1
ATOM 765 N N . ASN A 1 102 ? -11.796 2.939 9.410 1.00 95.62 102 ASN A N 1
ATOM 766 C CA . ASN A 1 102 ? -13.173 2.500 9.664 1.00 95.62 102 ASN A CA 1
ATOM 767 C C . ASN A 1 102 ? -13.272 1.516 10.840 1.00 95.62 102 ASN A C 1
ATOM 769 O O . ASN A 1 102 ? -14.193 1.615 11.644 1.00 95.62 102 ASN A O 1
ATOM 773 N N . ILE A 1 103 ? -12.320 0.585 10.978 1.00 92.88 103 ILE A N 1
ATOM 774 C CA . ILE A 1 103 ? -12.292 -0.357 12.111 1.00 92.88 103 ILE A CA 1
ATOM 775 C C . ILE A 1 103 ? -12.063 0.384 13.434 1.00 92.88 103 ILE A C 1
ATOM 777 O O . ILE A 1 103 ? -12.700 0.061 14.434 1.00 92.88 103 ILE A O 1
ATOM 781 N N . LYS A 1 104 ? -11.155 1.369 13.452 1.00 89.69 104 LYS A N 1
ATOM 782 C CA . LYS A 1 104 ? -10.849 2.162 14.652 1.00 89.69 104 LYS A CA 1
ATOM 783 C C . LYS A 1 104 ? -12.017 3.065 15.061 1.00 89.69 104 LYS A C 1
ATOM 785 O O . LYS A 1 104 ? -12.227 3.237 16.252 1.00 89.69 104 LYS A O 1
ATOM 790 N N . GLU A 1 105 ? -12.766 3.601 14.099 1.00 90.69 105 GLU A N 1
ATOM 791 C CA . GLU A 1 105 ? -13.957 4.436 14.334 1.00 90.69 105 GLU A CA 1
ATOM 792 C C . GLU A 1 105 ? -15.214 3.625 14.700 1.00 90.69 105 GLU A C 1
ATOM 794 O O . GLU A 1 105 ? -16.150 4.178 15.270 1.00 90.69 105 GLU A O 1
ATOM 799 N N . TYR A 1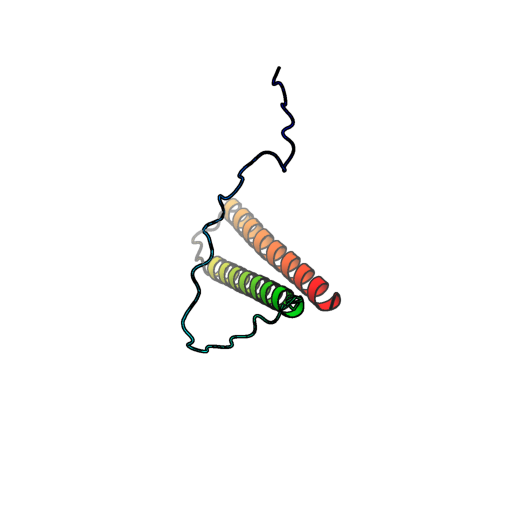 106 ? -15.249 2.323 14.393 1.00 80.69 106 TYR A N 1
ATOM 800 C CA . TYR A 1 106 ? -16.345 1.424 14.781 1.00 80.69 106 TYR A CA 1
ATOM 801 C C . TYR A 1 106 ? -16.335 1.054 16.278 1.00 80.69 106 TYR A C 1
ATOM 803 O O . TYR A 1 106 ? -17.338 0.560 16.792 1.00 80.69 106 TYR A O 1
ATOM 811 N N . LYS A 1 107 ? -15.206 1.254 16.968 1.00 60.78 107 LYS A N 1
ATOM 812 C CA . LYS A 1 107 ? -15.021 0.937 18.390 1.00 60.78 107 LYS A CA 1
ATOM 813 C C . LYS A 1 107 ? -15.367 2.126 19.282 1.00 60.78 107 LYS A C 1
ATOM 815 O O . LYS A 1 107 ? -15.963 1.868 20.351 1.00 60.78 107 LYS A O 1
#

pLDDT: mean 74.44, std 21.67, range [37.56, 98.38]

Radius of gyration: 29.79 Å; chains: 1; bounding box: 53×55×69 Å

Sequence (107 aa):
MLKFVARKPAEGMSFKSLGDQNEVSAASRVSVTDQEGASDASSGVGFLIAGIEKVLGDLISAQRNFDTLGFRECDIGMFHRRRDITVCILDACGNLEFLLKNIKEYK

Organism: NCBI:txid644357

Foldseek 3Di:
DDDDDDDDPPPDDDDDDDDDDDDDDDDDPPDPDPPPPPPPVVVVLVVVLVVLVVVLVVLVVVLVVLVPPPDDDDDPVNVVVSVVVNVVSVVSNVVSVVVSVVSVVVD